Protein AF-A0A7W4H7N0-F1 (afdb_monomer)

pLDDT: mean 80.89, std 15.53, range [45.94, 94.94]

Nearest PDB structures (foldseek):
  1mt0-assembly1_A  TM=9.341E-01  e=1.419E-02  Escherichia coli
  2fgj-assembly2_B  TM=9.519E-01  e=2.026E-02  Escherichia coli
  7sgr-assembly1_E  TM=9.367E-01  e=9.040E-02  Escherichia coli CFT073
  7vlt-assembly1_A  TM=9.365E-01  e=7.129E-01  Rattus norvegicus
  6xgz-assembly2_C  TM=7.625E-01  e=1.676E+00  Escherichia coli LAU-EC10

Foldseek 3Di:
DDKDFDDDPNDTPDMGDPVVQCPPPPHPSVVVCCVVCVVVVVVVVVVVD

Solvent-accessible surface area (backbone atoms only — not comparable to full-atom values): 3063 Å² total; per-residue (Å²): 140,78,70,48,72,40,72,54,97,92,37,80,78,47,73,38,41,73,74,60,40,58,67,39,92,83,32,65,62,38,57,52,45,52,60,62,49,40,64,54,53,53,53,58,54,62,74,68,115

Structure (mmCIF, N/CA/C/O backbone):
data_AF-A0A7W4H7N0-F1
#
_entry.id   AF-A0A7W4H7N0-F1
#
loop_
_atom_site.group_PDB
_atom_site.id
_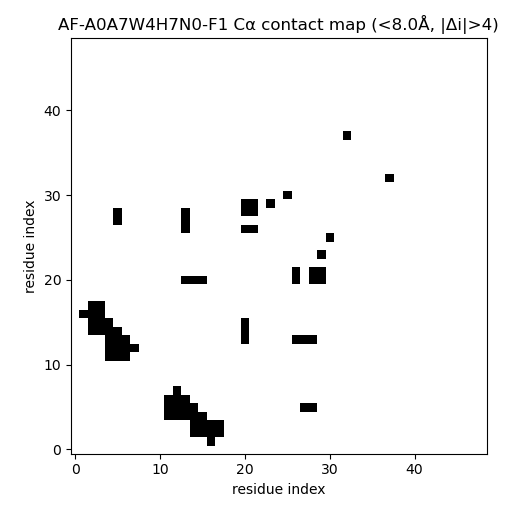atom_site.type_symbol
_atom_site.label_atom_id
_atom_site.label_alt_id
_atom_site.label_comp_id
_atom_site.label_asym_id
_atom_site.label_entity_id
_atom_site.label_seq_id
_atom_site.pdbx_PDB_ins_code
_atom_site.Cartn_x
_atom_site.Cartn_y
_atom_site.Cartn_z
_atom_site.occupancy
_atom_site.B_iso_or_equiv
_atom_site.auth_seq_id
_atom_site.auth_comp_id
_atom_site.auth_asym_id
_atom_site.auth_atom_id
_atom_site.pdbx_PDB_model_num
ATOM 1 N N . LEU A 1 1 ? -5.514 4.014 -17.159 1.00 57.88 1 LEU A N 1
ATOM 2 C CA . LEU A 1 1 ? -5.476 4.739 -15.866 1.00 57.88 1 LEU A CA 1
ATOM 3 C C . LEU A 1 1 ? -5.671 3.668 -14.816 1.00 57.88 1 LEU A C 1
ATOM 5 O O . LEU A 1 1 ? -6.803 3.308 -14.524 1.00 57.88 1 LEU A O 1
ATOM 9 N N . ASP A 1 2 ? -4.566 3.112 -14.338 1.00 82.06 2 ASP A N 1
ATOM 10 C CA . ASP A 1 2 ? -4.559 1.931 -13.483 1.00 82.06 2 ASP A CA 1
ATOM 11 C C . ASP A 1 2 ? -4.257 2.384 -12.061 1.00 82.06 2 ASP A C 1
ATOM 13 O O . ASP A 1 2 ? -3.178 2.901 -11.772 1.00 82.06 2 ASP A O 1
ATOM 17 N N . ARG A 1 3 ? -5.255 2.266 -11.185 1.00 89.31 3 ARG A N 1
ATOM 18 C CA . ARG A 1 3 ? -5.161 2.648 -9.777 1.00 89.31 3 ARG A CA 1
ATOM 19 C C . ARG A 1 3 ? -5.388 1.414 -8.925 1.00 89.31 3 ARG A C 1
ATOM 21 O O . ARG A 1 3 ? -6.336 0.666 -9.138 1.00 89.31 3 ARG A O 1
ATOM 28 N N . ILE A 1 4 ? -4.534 1.246 -7.932 1.00 92.56 4 ILE A N 1
ATOM 29 C CA . ILE A 1 4 ? -4.651 0.214 -6.915 1.00 92.56 4 ILE A CA 1
ATOM 30 C C . ILE A 1 4 ? -5.405 0.810 -5.732 1.00 92.56 4 ILE A C 1
ATOM 32 O O . ILE A 1 4 ? -5.140 1.945 -5.332 1.00 92.56 4 ILE A O 1
ATOM 36 N N . VAL A 1 5 ? -6.344 0.045 -5.182 1.00 93.12 5 VAL A N 1
ATOM 37 C CA . VAL A 1 5 ? -7.112 0.407 -3.990 1.00 93.12 5 VAL A CA 1
ATOM 38 C C . VAL A 1 5 ? -6.920 -0.690 -2.953 1.00 93.12 5 VAL A C 1
ATOM 40 O O . VAL A 1 5 ? -7.172 -1.861 -3.230 1.00 93.12 5 VAL A O 1
ATOM 43 N N . VAL A 1 6 ? -6.465 -0.310 -1.762 1.00 92.25 6 VAL A N 1
ATOM 44 C CA . VAL A 1 6 ? -6.298 -1.214 -0.624 1.00 92.25 6 VAL A CA 1
ATOM 45 C C . VAL A 1 6 ? -7.503 -1.073 0.291 1.00 92.25 6 VAL A C 1
ATOM 47 O O . VAL A 1 6 ? -7.810 0.019 0.778 1.00 92.25 6 VAL A O 1
ATOM 50 N N . LEU A 1 7 ? -8.173 -2.197 0.525 1.00 93.75 7 LEU A N 1
ATOM 51 C CA . LEU A 1 7 ? -9.323 -2.301 1.408 1.00 93.75 7 LEU A CA 1
ATOM 52 C C . LEU A 1 7 ? -8.918 -2.990 2.711 1.00 93.75 7 LEU A C 1
ATOM 54 O O . LEU A 1 7 ? -8.273 -4.035 2.684 1.00 93.75 7 LEU A O 1
ATOM 58 N N . ASP A 1 8 ? -9.356 -2.433 3.833 1.00 91.94 8 ASP A N 1
ATOM 59 C CA . ASP A 1 8 ? -9.254 -3.043 5.155 1.00 91.94 8 ASP A CA 1
ATOM 60 C C . AS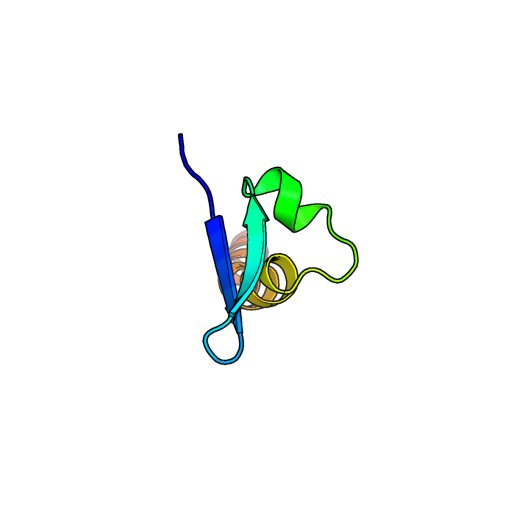P A 1 8 ? -10.588 -2.871 5.887 1.00 91.94 8 ASP A C 1
ATOM 62 O O . ASP A 1 8 ? -11.152 -1.775 5.922 1.00 91.94 8 ASP A O 1
ATOM 66 N N . ASN A 1 9 ? -11.141 -3.969 6.410 1.00 93.62 9 ASN A N 1
ATOM 67 C CA . ASN A 1 9 ? -12.432 -3.980 7.112 1.00 93.62 9 ASN A CA 1
ATOM 68 C C . ASN A 1 9 ? -13.572 -3.266 6.346 1.00 93.62 9 ASN A C 1
ATOM 70 O O . ASN A 1 9 ? -14.379 -2.535 6.923 1.00 93.62 9 ASN A O 1
ATOM 74 N N . GLY A 1 10 ? -13.619 -3.448 5.020 1.00 94.31 10 GLY A N 1
ATOM 75 C CA . GLY A 1 10 ? -14.631 -2.840 4.147 1.00 94.31 10 GLY A CA 1
ATOM 76 C C . GLY A 1 10 ? -14.446 -1.339 3.889 1.00 94.31 10 GLY A C 1
ATOM 77 O O . GLY A 1 10 ? -15.326 -0.712 3.304 1.00 94.31 10 GLY A O 1
ATOM 78 N N . LYS A 1 11 ? -13.318 -0.750 4.302 1.00 94.94 11 LYS A N 1
ATOM 79 C CA . LYS A 1 11 ? -12.974 0.657 4.066 1.00 94.94 11 LYS A CA 1
ATOM 80 C C . LYS A 1 11 ? -11.738 0.767 3.190 1.00 94.94 11 LYS A C 1
ATOM 82 O O . LYS A 1 11 ? -10.832 -0.054 3.274 1.00 94.94 11 LYS A O 1
ATOM 87 N N . ILE A 1 12 ? -11.687 1.812 2.371 1.00 93.12 12 ILE A N 1
ATOM 88 C CA . ILE A 1 12 ? -10.493 2.135 1.588 1.00 93.12 12 ILE A CA 1
ATOM 89 C C . ILE A 1 12 ? -9.494 2.808 2.523 1.00 93.12 12 ILE A C 1
ATOM 91 O O . ILE A 1 12 ? -9.771 3.889 3.040 1.00 93.12 12 ILE A O 1
ATOM 95 N N . ILE A 1 13 ? -8.349 2.166 2.732 1.00 93.25 13 ILE A N 1
ATOM 96 C CA . ILE A 1 13 ? -7.272 2.707 3.569 1.00 93.25 13 ILE A CA 1
ATOM 97 C C . ILE A 1 13 ? -6.168 3.361 2.740 1.00 93.25 13 ILE A C 1
ATOM 99 O O . ILE A 1 13 ? -5.535 4.299 3.214 1.00 93.25 13 ILE A O 1
ATOM 103 N N 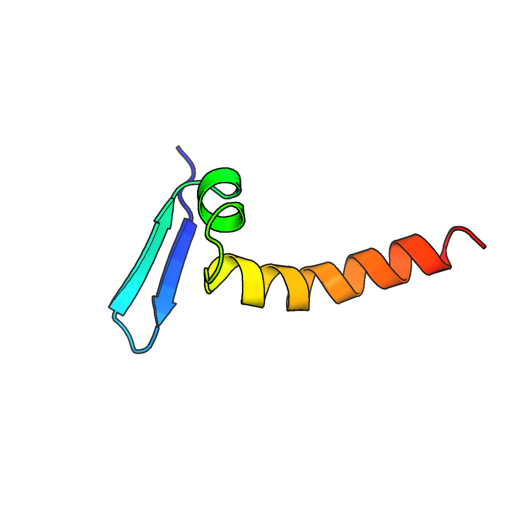. GLU A 1 14 ? -5.956 2.912 1.498 1.00 94.06 14 GLU A N 1
ATOM 104 C CA . GLU A 1 14 ? -4.948 3.466 0.592 1.00 94.06 14 GLU A CA 1
ATOM 105 C C . GLU A 1 14 ? -5.422 3.372 -0.860 1.00 94.06 14 GLU A C 1
ATOM 107 O O . GLU A 1 14 ? -6.112 2.427 -1.243 1.00 94.06 14 GLU A O 1
ATOM 112 N N . GLN A 1 15 ? -5.038 4.343 -1.687 1.00 93.69 15 GLN A N 1
ATOM 113 C CA . GLN A 1 15 ? -5.271 4.293 -3.126 1.00 93.69 15 GLN A CA 1
ATOM 114 C C . GLN A 1 15 ? -4.186 5.061 -3.880 1.00 93.69 15 GLN A C 1
ATOM 116 O O . GLN A 1 15 ? -3.720 6.095 -3.406 1.00 93.69 15 GLN A O 1
ATOM 121 N N . GLY A 1 16 ? -3.806 4.583 -5.061 1.00 93.62 16 GLY A N 1
ATOM 122 C CA . GLY A 1 16 ? -2.797 5.242 -5.887 1.00 93.62 16 GLY A CA 1
ATOM 123 C C . GLY A 1 16 ? -2.191 4.308 -6.920 1.00 93.62 16 GLY A C 1
ATOM 124 O O . GLY A 1 16 ? -2.654 3.184 -7.119 1.00 93.62 16 GLY A O 1
ATOM 125 N N . SER A 1 17 ? -1.150 4.778 -7.589 1.00 93.75 17 SER A N 1
ATOM 126 C CA . SER A 1 17 ? -0.327 3.944 -8.463 1.00 93.75 17 SER A CA 1
ATOM 127 C C . SER A 1 17 ? 0.571 3.024 -7.629 1.00 93.75 17 SER A C 1
ATOM 129 O O . SER A 1 17 ? 0.885 3.327 -6.477 1.00 93.75 17 SER A O 1
ATOM 131 N N . HIS A 1 18 ? 1.052 1.929 -8.222 1.00 89.56 18 HIS A N 1
ATOM 132 C CA . HIS A 1 18 ? 2.004 1.013 -7.575 1.00 89.56 18 HIS A CA 1
ATOM 133 C C . HIS A 1 18 ? 3.199 1.749 -6.938 1.00 89.56 18 HIS A C 1
ATOM 135 O O . HIS A 1 18 ? 3.508 1.557 -5.763 1.00 89.56 18 HIS A O 1
ATOM 141 N N . ASP A 1 19 ? 3.815 2.655 -7.701 1.00 90.69 19 ASP A N 1
ATOM 142 C CA . ASP A 1 19 ? 4.980 3.445 -7.289 1.00 90.69 19 ASP A CA 1
ATOM 143 C C . ASP A 1 19 ? 4.687 4.372 -6.099 1.00 90.69 19 ASP A C 1
ATOM 145 O O . ASP A 1 19 ? 5.522 4.559 -5.214 1.00 90.69 19 ASP A O 1
ATOM 149 N N . GLU A 1 20 ? 3.487 4.955 -6.069 1.00 91.88 20 GLU A N 1
ATOM 150 C CA . GLU A 1 20 ? 3.045 5.844 -4.993 1.00 91.88 20 GLU A CA 1
ATOM 151 C C . GLU A 1 20 ? 2.835 5.051 -3.702 1.00 91.88 20 GLU A C 1
ATOM 153 O O . GLU A 1 20 ? 3.327 5.443 -2.643 1.00 91.88 20 GLU A O 1
ATOM 158 N N . LEU A 1 21 ? 2.183 3.889 -3.801 1.00 91.69 21 LEU A N 1
ATOM 159 C CA . LEU A 1 21 ? 1.894 3.028 -2.658 1.00 91.69 21 LEU A CA 1
ATOM 160 C C . LEU A 1 21 ? 3.154 2.364 -2.073 1.00 91.69 21 LEU A C 1
ATOM 162 O O . LEU A 1 21 ? 3.228 2.153 -0.863 1.00 91.69 21 LEU A O 1
ATOM 166 N N . LEU A 1 22 ? 4.177 2.070 -2.886 1.00 89.50 22 LEU A N 1
ATOM 167 C CA . LEU A 1 22 ? 5.459 1.534 -2.399 1.00 89.50 22 LEU A CA 1
ATOM 168 C C . LEU A 1 22 ? 6.318 2.558 -1.638 1.00 89.50 22 LEU A C 1
ATOM 170 O O . LEU A 1 22 ? 7.133 2.175 -0.785 1.00 89.50 22 LEU A O 1
ATOM 174 N N . LYS A 1 23 ? 6.153 3.853 -1.933 1.00 91.00 23 LYS A N 1
ATOM 175 C CA . LYS A 1 23 ? 6.881 4.948 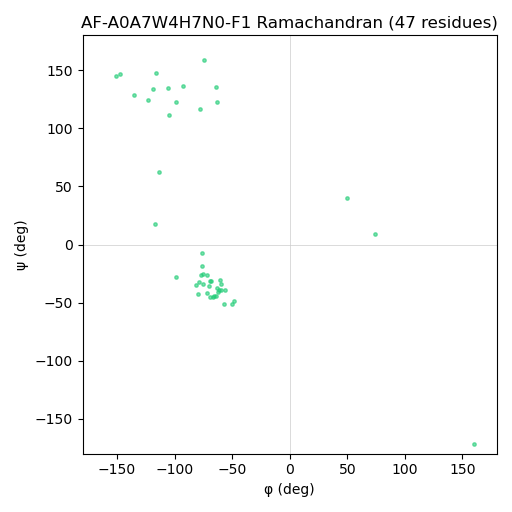-1.265 1.00 91.00 23 LYS A CA 1
ATOM 176 C C . LYS A 1 23 ? 6.343 5.247 0.132 1.00 91.00 23 LYS A C 1
ATOM 178 O O . LYS A 1 23 ? 7.060 5.838 0.942 1.00 91.00 23 LYS A O 1
ATOM 183 N N . LEU A 1 24 ? 5.125 4.807 0.448 1.00 89.44 24 LEU A N 1
ATOM 184 C CA . LEU A 1 24 ? 4.555 4.933 1.785 1.00 89.44 24 LEU A CA 1
ATOM 185 C C . LEU A 1 24 ? 5.394 4.122 2.785 1.00 89.44 24 LEU A C 1
ATOM 187 O O . LEU A 1 24 ? 5.600 2.916 2.623 1.00 89.44 24 LEU A O 1
ATOM 191 N N . LYS A 1 25 ? 5.907 4.793 3.826 1.00 78.25 25 LYS A N 1
ATOM 192 C CA . LYS A 1 25 ? 6.776 4.162 4.839 1.00 78.25 25 LYS A CA 1
ATOM 193 C C . LYS A 1 25 ? 6.084 3.000 5.555 1.00 78.25 25 LYS A C 1
ATOM 195 O O . LYS A 1 25 ? 6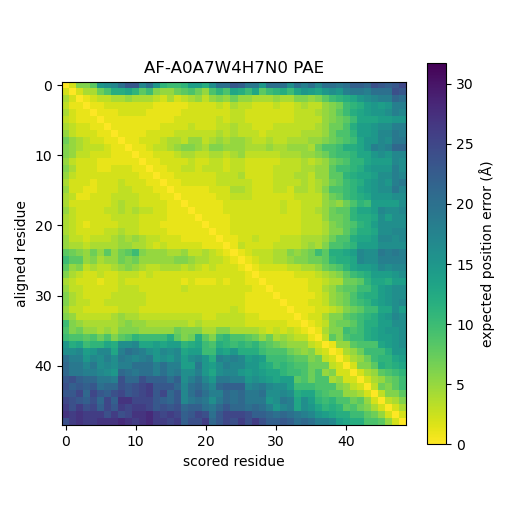.712 1.964 5.745 1.00 78.25 25 LYS A O 1
ATOM 200 N N . ASP A 1 26 ? 4.795 3.147 5.847 1.00 82.56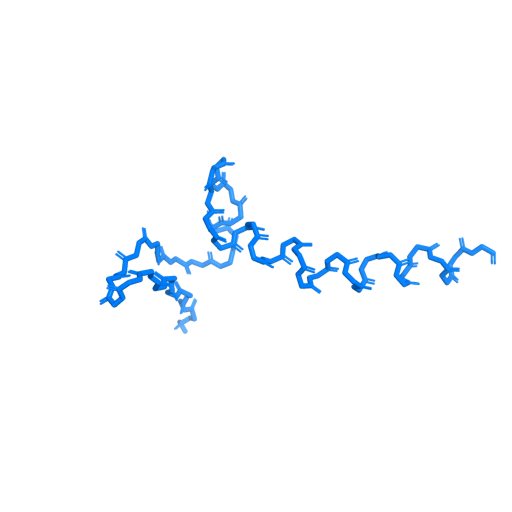 26 ASP A N 1
ATOM 201 C CA . ASP A 1 26 ? 3.990 2.166 6.579 1.00 82.56 26 ASP A CA 1
ATOM 202 C C . ASP A 1 26 ? 2.836 1.569 5.772 1.00 82.56 26 ASP A C 1
ATOM 204 O O . ASP A 1 26 ? 1.931 0.962 6.354 1.00 82.56 26 ASP A O 1
ATOM 208 N N . GLY A 1 27 ? 2.892 1.692 4.443 1.00 89.38 27 GLY A N 1
ATOM 209 C CA . GLY A 1 27 ? 1.769 1.335 3.588 1.00 89.38 27 GLY A CA 1
ATOM 210 C C . GLY A 1 27 ? 1.414 -0.148 3.634 1.00 89.38 27 GLY A C 1
ATOM 211 O O . GLY A 1 27 ? 2.292 -1.021 3.582 1.00 89.38 27 GLY A O 1
ATOM 212 N N . GLN A 1 28 ? 0.120 -0.445 3.734 1.00 91.88 28 GLN A N 1
ATOM 213 C CA . GLN A 1 28 ? -0.360 -1.823 3.769 1.00 91.88 28 GLN A CA 1
ATOM 214 C C . GLN A 1 28 ? -0.203 -2.517 2.430 1.00 91.88 28 GLN A C 1
ATO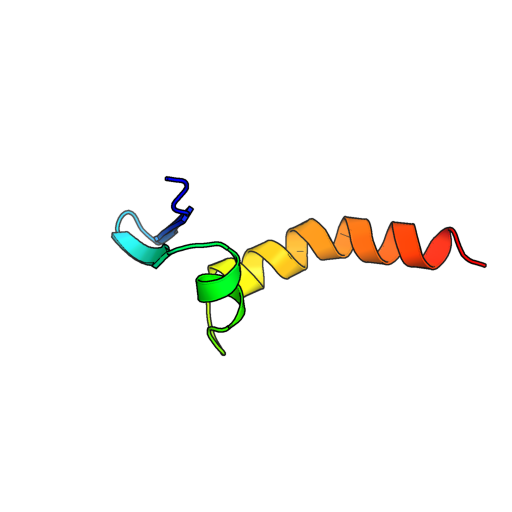M 216 O O . GLN A 1 28 ? 0.181 -3.688 2.398 1.00 91.88 28 GLN A O 1
ATOM 221 N N . TYR A 1 29 ? -0.379 -1.780 1.333 1.00 92.69 29 TYR A N 1
ATOM 222 C CA . TYR A 1 29 ? -0.044 -2.282 0.007 1.00 92.69 29 TYR A CA 1
ATOM 223 C C . TYR A 1 29 ? 1.373 -2.866 -0.038 1.00 92.69 29 TYR A C 1
ATOM 225 O O . TYR A 1 29 ? 1.569 -4.010 -0.435 1.00 92.69 29 TYR A O 1
ATOM 233 N N . LYS A 1 30 ? 2.363 -2.101 0.438 1.00 90.81 30 LYS A N 1
ATOM 234 C CA . LYS A 1 30 ? 3.776 -2.495 0.446 1.00 90.81 30 LYS A CA 1
ATOM 235 C C . LYS A 1 30 ? 4.027 -3.734 1.301 1.00 90.81 30 LYS A C 1
ATOM 237 O O . LYS A 1 30 ? 4.803 -4.602 0.910 1.00 90.81 30 LYS A O 1
ATOM 242 N N . LYS A 1 31 ? 3.386 -3.827 2.470 1.00 89.62 31 LYS A N 1
ATOM 243 C CA . LYS A 1 31 ? 3.509 -4.983 3.373 1.00 89.62 31 LYS A CA 1
ATOM 244 C C . LYS A 1 31 ? 2.965 -6.257 2.718 1.00 89.62 31 LYS A C 1
ATOM 246 O O . LYS A 1 31 ? 3.624 -7.292 2.783 1.00 89.62 31 LYS A O 1
ATOM 251 N N . LEU A 1 32 ? 1.807 -6.178 2.062 1.00 88.81 32 LEU A N 1
ATOM 252 C CA . LEU A 1 32 ? 1.214 -7.294 1.316 1.00 88.81 32 LEU A CA 1
ATOM 253 C C . LEU A 1 32 ? 2.056 -7.664 0.090 1.00 88.81 32 LEU A C 1
ATOM 255 O O . LEU A 1 32 ? 2.363 -8.838 -0.110 1.00 88.81 32 LEU A O 1
ATOM 259 N N . TRP A 1 33 ? 2.498 -6.657 -0.665 1.00 87.94 33 TRP A N 1
ATOM 260 C CA . TRP A 1 33 ? 3.367 -6.824 -1.825 1.00 87.94 33 TRP A CA 1
ATOM 261 C C . TRP A 1 33 ? 4.663 -7.539 -1.452 1.00 87.94 33 TRP A C 1
ATOM 263 O O . TRP A 1 33 ? 4.971 -8.575 -2.019 1.00 87.94 33 TRP A O 1
ATOM 273 N N . ASN A 1 34 ? 5.381 -7.080 -0.426 1.00 85.75 34 ASN A N 1
ATOM 274 C CA . ASN A 1 34 ? 6.628 -7.718 0.002 1.00 85.75 34 ASN A CA 1
ATOM 275 C C . ASN A 1 34 ? 6.441 -9.178 0.441 1.00 85.75 34 ASN A C 1
ATOM 277 O O . ASN A 1 34 ? 7.353 -9.978 0.264 1.00 85.75 34 ASN A O 1
ATOM 281 N N . ARG A 1 35 ? 5.277 -9.546 0.995 1.00 85.06 35 ARG A N 1
ATOM 282 C CA . ARG A 1 35 ? 4.971 -10.941 1.354 1.00 85.06 35 ARG A CA 1
ATOM 283 C C . ARG A 1 35 ? 4.720 -11.808 0.122 1.00 85.06 35 ARG A C 1
ATOM 285 O O . ARG A 1 35 ? 5.192 -12.936 0.076 1.00 85.06 35 ARG A O 1
ATOM 292 N N . GLN A 1 36 ? 3.994 -11.288 -0.865 1.00 81.69 36 GLN A N 1
ATOM 293 C CA . GLN A 1 36 ? 3.640 -12.036 -2.072 1.00 81.69 36 GLN A CA 1
ATOM 294 C C . GLN A 1 36 ? 4.796 -12.084 -3.083 1.00 81.69 36 GLN A C 1
ATOM 296 O O . GLN A 1 36 ? 5.101 -13.136 -3.635 1.00 81.69 36 GLN A O 1
ATOM 301 N N . SER A 1 37 ? 5.479 -10.960 -3.286 1.00 77.19 37 SER A N 1
ATOM 302 C CA . SER A 1 37 ? 6.653 -10.840 -4.151 1.00 77.19 37 SER A CA 1
ATOM 303 C C . SER A 1 37 ? 7.915 -11.401 -3.507 1.00 77.19 37 SER A C 1
ATOM 305 O O . SER A 1 37 ? 8.810 -11.824 -4.227 1.00 77.19 37 SER A O 1
ATOM 307 N N . GLY A 1 38 ? 8.006 -11.439 -2.173 1.00 63.19 38 GLY A N 1
ATOM 308 C CA . GLY A 1 38 ? 9.127 -12.058 -1.459 1.00 63.19 38 GLY A CA 1
ATOM 309 C C . GLY A 1 38 ? 9.338 -13.521 -1.851 1.00 63.19 38 GLY A C 1
ATOM 310 O O . GLY A 1 38 ? 10.474 -13.912 -2.102 1.00 63.19 38 GLY A O 1
ATOM 311 N N . ALA A 1 39 ? 8.250 -14.275 -2.048 1.00 58.25 39 ALA A N 1
ATOM 312 C CA . ALA A 1 39 ? 8.299 -15.643 -2.566 1.00 58.25 39 ALA A CA 1
ATOM 313 C C . ALA A 1 39 ? 8.936 -15.732 -3.970 1.00 58.25 39 ALA A C 1
ATOM 315 O O . ALA A 1 39 ? 9.659 -16.677 -4.261 1.00 58.25 39 ALA A O 1
ATOM 316 N N . PHE A 1 40 ? 8.741 -14.715 -4.816 1.00 57.59 40 PHE A N 1
ATOM 317 C CA . PHE A 1 40 ? 9.355 -14.631 -6.147 1.00 57.59 40 PHE A CA 1
ATOM 318 C C . PHE A 1 40 ? 10.806 -14.123 -6.111 1.00 57.59 40 PHE A C 1
ATOM 320 O O . PHE A 1 40 ? 11.635 -14.548 -6.918 1.00 57.59 40 PHE A O 1
ATOM 327 N N . ILE A 1 41 ? 11.143 -13.211 -5.192 1.00 58.56 41 ILE A N 1
ATOM 328 C CA . ILE A 1 41 ? 12.501 -12.652 -5.085 1.00 58.56 41 ILE A CA 1
ATOM 329 C C . ILE A 1 41 ? 13.476 -13.656 -4.456 1.00 58.56 41 ILE A C 1
ATOM 331 O O . ILE A 1 41 ? 14.638 -13.683 -4.860 1.00 58.56 41 ILE A O 1
ATOM 335 N N . GLU A 1 42 ? 13.039 -14.495 -3.513 1.00 56.88 42 GLU A N 1
ATOM 336 C 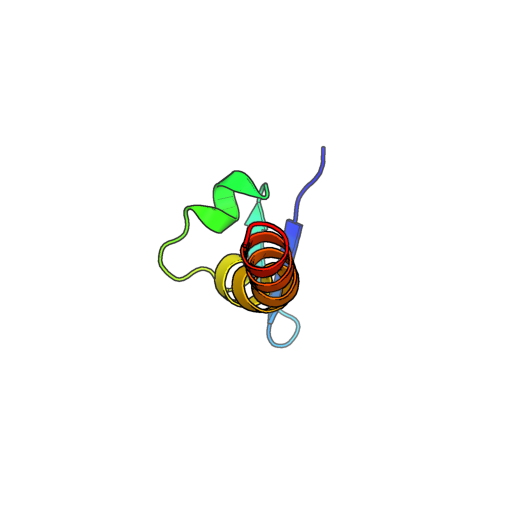CA . GLU A 1 42 ? 13.882 -15.580 -2.987 1.00 56.88 42 GLU A CA 1
ATOM 337 C C . GLU A 1 42 ? 14.180 -16.639 -4.056 1.00 56.88 42 GLU A C 1
ATOM 339 O O . GLU A 1 42 ? 15.346 -16.983 -4.247 1.00 56.88 42 GLU A O 1
ATOM 344 N N . GLU A 1 43 ? 13.181 -17.063 -4.836 1.00 55.66 43 GLU A N 1
ATOM 345 C CA . GLU A 1 43 ? 13.375 -18.020 -5.937 1.00 55.66 43 GLU A CA 1
ATOM 346 C C . GLU A 1 43 ? 14.334 -17.469 -7.013 1.00 55.66 43 GLU A C 1
ATOM 348 O O . GLU A 1 43 ? 15.238 -18.166 -7.477 1.00 55.66 43 GLU A O 1
ATOM 353 N N . SER A 1 44 ? 14.235 -16.169 -7.314 1.00 55.34 44 SER A N 1
ATOM 354 C CA . SER A 1 44 ? 15.129 -15.478 -8.256 1.00 55.34 44 SER A CA 1
ATOM 355 C C . SER A 1 44 ? 16.570 -15.343 -7.743 1.00 55.34 44 SER A C 1
ATOM 357 O O . SER A 1 44 ? 17.508 -15.335 -8.538 1.00 55.34 44 SER A O 1
ATOM 359 N N . LYS A 1 45 ? 16.776 -15.231 -6.422 1.00 53.31 45 LYS A N 1
ATOM 360 C CA . LYS A 1 45 ? 18.118 -15.198 -5.812 1.00 53.31 45 LYS A CA 1
ATOM 361 C C . LYS A 1 45 ? 18.741 -16.589 -5.710 1.00 53.31 45 LYS A C 1
ATOM 363 O O . LYS A 1 45 ? 19.956 -16.705 -5.828 1.00 53.31 45 LYS A O 1
ATOM 368 N N . SER A 1 46 ? 17.935 -17.631 -5.522 1.00 53.19 46 SER A N 1
ATOM 369 C CA . SER A 1 46 ? 18.403 -19.021 -5.502 1.00 53.19 46 SER A CA 1
ATOM 370 C C . SER A 1 46 ? 18.734 -19.570 -6.891 1.00 53.19 46 SER A C 1
ATOM 372 O O . SER A 1 46 ? 19.582 -20.450 -6.992 1.00 53.19 46 SER A O 1
ATOM 374 N N . ALA A 1 47 ? 18.128 -19.036 -7.956 1.00 56.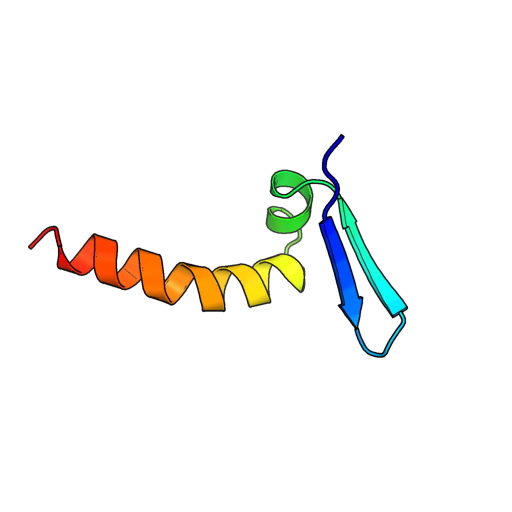62 47 ALA A N 1
ATOM 375 C CA . ALA A 1 47 ? 18.446 -19.393 -9.342 1.00 56.62 47 ALA A CA 1
ATOM 376 C C . ALA A 1 47 ? 19.763 -18.774 -9.867 1.00 56.62 47 ALA A C 1
ATOM 378 O O . ALA A 1 47 ? 20.209 -19.115 -10.960 1.00 56.62 47 ALA A O 1
ATOM 379 N N . VAL A 1 48 ? 20.396 -17.882 -9.095 1.00 56.66 48 VAL A N 1
ATOM 380 C CA . VAL A 1 48 ? 21.739 -17.340 -9.358 1.00 56.66 48 VAL A CA 1
ATOM 381 C C . VAL A 1 48 ? 22.688 -17.829 -8.260 1.00 56.66 48 VAL A C 1
ATOM 383 O O . VAL A 1 48 ? 23.216 -17.047 -7.469 1.00 56.66 48 VAL A O 1
ATOM 386 N N . LYS A 1 49 ? 22.873 -19.145 -8.163 1.00 45.94 49 LYS A N 1
ATOM 387 C CA . LYS A 1 49 ? 23.978 -19.742 -7.410 1.00 45.94 49 LYS A CA 1
ATOM 388 C C . LYS A 1 49 ? 24.559 -20.927 -8.162 1.00 45.94 49 LYS A C 1
ATOM 390 O O . LYS A 1 49 ? 23.760 -21.725 -8.693 1.00 45.94 49 LYS A O 1
#

Radius of gyration: 13.32 Å; Cα contacts (8 Å, |Δi|>4): 39; chains: 1; bounding box: 39×26×23 Å

Secondary structure (DSSP, 8-state):
---EEEEETTEEEEEE-HHHHHH-TT-HHHHHHHHHHHHHHHHHHHT--

Sequence (49 aa):
LDRIVVLDNGKIIEQGSHDELLKLKDGQYKKLWNRQSGAFIEESKSAVK

Mean predicted aligned error: 7.93 Å